Protein AF-A0A921B1R9-F1 (afdb_monomer_lite)

Secondary structure (DSSP, 8-state):
-HHHHHHHHHHHHHHHHHHHHHHHHHHHSS---HHHHHHHHHHHHHHHHHHTT--HHHHHHHHHHHHHHHHHH-

Radius of gyration: 14.72 Å; chains: 1; bounding box: 43×22×38 Å

Structure (mmCIF, N/CA/C/O backbone):
data_AF-A0A921B1R9-F1
#
_entry.id   AF-A0A921B1R9-F1
#
loop_
_atom_site.group_PDB
_atom_site.id
_atom_site.type_symbol
_atom_site.label_atom_id
_atom_site.label_alt_id
_atom_site.label_comp_id
_atom_site.label_asym_id
_atom_site.label_entity_id
_atom_site.label_seq_id
_atom_site.pdbx_PDB_ins_code
_atom_site.Cartn_x
_atom_site.Cartn_y
_atom_site.Cartn_z
_atom_site.occupancy
_atom_site.B_iso_or_equiv
_atom_site.auth_seq_id
_atom_site.auth_comp_id
_atom_site.auth_asym_id
_atom_site.auth_atom_id
_atom_site.pdbx_PDB_model_num
ATOM 1 N N . MET A 1 1 ? 28.484 -1.294 -0.580 1.00 60.78 1 MET A N 1
ATOM 2 C CA . MET A 1 1 ? 27.779 -0.102 -1.105 1.00 60.78 1 MET A CA 1
ATOM 3 C C . MET A 1 1 ? 26.302 -0.365 -1.423 1.00 60.78 1 MET A C 1
ATOM 5 O O . MET A 1 1 ? 25.494 0.498 -1.121 1.00 60.78 1 MET A O 1
ATOM 9 N N . SER A 1 2 ? 25.912 -1.528 -1.970 1.00 84.25 2 SER A N 1
ATOM 10 C CA . SER A 1 2 ? 24.503 -1.804 -2.333 1.00 84.25 2 SER A CA 1
ATOM 11 C C . SER A 1 2 ? 23.543 -1.894 -1.140 1.00 84.25 2 SER A C 1
ATOM 13 O O . SER A 1 2 ? 22.447 -1.351 -1.205 1.00 84.25 2 SER A O 1
ATOM 15 N N . MET A 1 3 ? 23.960 -2.521 -0.035 1.00 91.12 3 MET A N 1
ATOM 16 C CA . MET A 1 3 ? 23.098 -2.718 1.140 1.00 91.12 3 MET A CA 1
ATOM 17 C C . MET A 1 3 ? 22.662 -1.402 1.789 1.00 91.12 3 MET A C 1
ATOM 19 O O . MET A 1 3 ? 21.508 -1.264 2.169 1.00 91.12 3 MET A O 1
ATOM 23 N N . ILE A 1 4 ? 23.565 -0.420 1.878 1.00 93.62 4 ILE A N 1
ATOM 24 C CA . ILE A 1 4 ? 23.264 0.885 2.483 1.00 93.62 4 ILE A CA 1
ATOM 25 C C . ILE A 1 4 ? 22.257 1.649 1.619 1.00 93.62 4 ILE A C 1
ATOM 27 O O . ILE A 1 4 ? 21.260 2.146 2.132 1.00 93.62 4 ILE A O 1
ATOM 31 N N . VAL A 1 5 ? 22.475 1.688 0.300 1.00 94.50 5 VAL A N 1
ATOM 32 C CA . VAL A 1 5 ? 21.553 2.348 -0.639 1.00 94.50 5 VAL A CA 1
ATOM 33 C C . VAL A 1 5 ? 20.183 1.666 -0.628 1.00 94.50 5 VAL A C 1
ATOM 35 O O . VAL A 1 5 ? 19.166 2.351 -0.568 1.00 94.50 5 VAL A O 1
ATOM 38 N N . SER A 1 6 ? 20.142 0.330 -0.614 1.00 94.06 6 SER A N 1
ATOM 39 C CA . SER A 1 6 ? 18.890 -0.428 -0.518 1.00 94.06 6 SER A CA 1
ATOM 40 C C . SER A 1 6 ? 18.165 -0.180 0.802 1.00 94.06 6 SER A C 1
ATOM 42 O O . SER A 1 6 ? 16.957 0.023 0.783 1.00 94.06 6 SER A O 1
ATOM 44 N N . ALA A 1 7 ? 18.873 -0.167 1.934 1.00 94.44 7 ALA A N 1
ATOM 45 C CA . ALA A 1 7 ? 18.273 0.073 3.244 1.00 94.44 7 ALA A CA 1
ATOM 46 C C . ALA A 1 7 ? 17.661 1.477 3.336 1.00 94.44 7 ALA A C 1
ATOM 48 O O . ALA A 1 7 ? 16.532 1.628 3.799 1.00 94.44 7 ALA A O 1
ATOM 49 N N . ILE A 1 8 ? 18.373 2.492 2.834 1.00 94.75 8 ILE A N 1
ATOM 50 C CA . ILE A 1 8 ? 17.864 3.867 2.766 1.00 94.75 8 ILE A CA 1
ATOM 51 C C . ILE A 1 8 ? 16.648 3.939 1.835 1.00 94.75 8 ILE A C 1
ATOM 53 O O . ILE A 1 8 ? 15.636 4.527 2.207 1.00 94.75 8 ILE A O 1
ATOM 57 N N . GLY A 1 9 ? 16.711 3.308 0.659 1.00 94.31 9 GLY A N 1
ATOM 58 C CA . GLY A 1 9 ? 15.596 3.260 -0.291 1.00 94.31 9 GLY A CA 1
ATOM 59 C C . GLY A 1 9 ? 14.342 2.620 0.305 1.00 94.31 9 GLY A C 1
ATOM 60 O O . GLY A 1 9 ? 13.262 3.203 0.230 1.00 94.31 9 GLY A O 1
ATOM 61 N N . GLN A 1 10 ? 14.487 1.472 0.973 1.00 91.94 10 GLN A N 1
ATOM 62 C CA . GLN A 1 10 ? 13.385 0.822 1.684 1.00 91.94 10 GLN A CA 1
ATOM 63 C C . GLN A 1 10 ? 12.832 1.733 2.786 1.00 91.94 10 GLN A C 1
ATOM 65 O O . GLN A 1 10 ? 11.621 1.884 2.896 1.00 91.94 10 GLN A O 1
ATOM 70 N N . GLY A 1 11 ? 13.701 2.371 3.577 1.00 93.31 11 GLY A N 1
ATOM 71 C CA . GLY A 1 11 ? 13.291 3.287 4.644 1.00 93.31 11 GLY A CA 1
ATOM 72 C C . GLY A 1 11 ? 12.468 4.468 4.127 1.00 93.31 11 GLY A C 1
ATOM 73 O O . GLY A 1 11 ? 11.436 4.791 4.707 1.00 93.31 11 GLY A O 1
ATOM 74 N N . LEU A 1 12 ? 12.872 5.065 3.003 1.00 93.31 12 LEU A N 1
ATOM 75 C CA . LEU A 1 12 ? 12.125 6.148 2.355 1.00 93.31 12 LEU A CA 1
ATOM 76 C C . LEU A 1 12 ? 10.770 5.678 1.812 1.00 93.31 12 LEU A C 1
ATOM 78 O O . LEU A 1 12 ? 9.784 6.398 1.947 1.00 93.31 12 LEU A O 1
ATOM 82 N N . LEU A 1 13 ? 10.699 4.470 1.243 1.00 90.06 13 LEU A N 1
ATOM 83 C CA . LEU A 1 13 ? 9.438 3.882 0.778 1.00 90.06 13 LEU A CA 1
ATOM 84 C C . LEU A 1 13 ? 8.479 3.587 1.943 1.00 90.06 13 LEU A C 1
ATOM 86 O O . LEU A 1 13 ? 7.293 3.893 1.853 1.00 90.06 13 LEU A O 1
ATOM 90 N N . TRP A 1 14 ? 8.987 3.042 3.052 1.00 88.81 14 TRP A N 1
ATOM 91 C CA . TRP A 1 14 ? 8.188 2.724 4.242 1.00 88.81 14 TRP A CA 1
ATOM 92 C C . TRP A 1 14 ? 7.857 3.947 5.111 1.00 88.81 14 TRP A C 1
ATOM 94 O O . TRP A 1 14 ? 6.936 3.877 5.923 1.00 88.81 14 TRP A O 1
ATOM 104 N N . ALA A 1 15 ? 8.537 5.085 4.934 1.00 91.75 15 ALA A N 1
ATOM 105 C CA . ALA A 1 15 ? 8.284 6.299 5.713 1.00 91.75 15 ALA A CA 1
ATOM 106 C C . ALA A 1 15 ? 6.825 6.774 5.608 1.00 91.75 15 ALA A C 1
ATOM 108 O O . ALA A 1 15 ? 6.252 7.232 6.597 1.00 91.75 15 ALA A O 1
ATOM 109 N N . ILE A 1 16 ? 6.200 6.614 4.436 1.00 88.56 16 ILE A N 1
ATOM 110 C CA . ILE A 1 16 ? 4.805 7.018 4.227 1.00 88.56 16 ILE A CA 1
ATOM 111 C C . ILE A 1 16 ? 3.825 6.186 5.068 1.00 88.56 16 ILE A C 1
ATOM 113 O O . ILE A 1 16 ? 2.836 6.726 5.560 1.00 88.56 16 ILE A O 1
ATOM 117 N N . LEU A 1 17 ? 4.134 4.905 5.308 1.00 88.19 17 LEU A N 1
ATOM 118 C CA . LEU A 1 17 ? 3.350 4.037 6.190 1.00 88.19 17 LEU A CA 1
ATOM 119 C C . LEU A 1 17 ? 3.434 4.520 7.641 1.00 88.19 17 LEU A C 1
ATOM 121 O O . LEU A 1 17 ? 2.417 4.587 8.327 1.00 88.19 17 LEU A O 1
ATOM 125 N N . GLY A 1 18 ? 4.626 4.927 8.089 1.00 88.75 18 GLY A N 1
ATOM 126 C CA . GLY A 1 18 ? 4.812 5.507 9.422 1.00 88.75 18 GLY A CA 1
ATOM 127 C C . GLY A 1 18 ? 3.998 6.789 9.631 1.00 88.75 18 GLY A C 1
ATOM 128 O O . GLY A 1 18 ? 3.399 6.974 10.689 1.00 88.75 18 GLY A O 1
ATOM 129 N N . VAL A 1 19 ? 3.918 7.650 8.609 1.00 89.75 19 VAL A N 1
ATOM 130 C CA . VAL A 1 19 ? 3.089 8.869 8.643 1.00 89.75 19 VAL A CA 1
ATOM 131 C C . VAL A 1 19 ? 1.598 8.530 8.729 1.00 89.75 19 VAL A C 1
ATOM 133 O O . VAL A 1 19 ? 0.886 9.148 9.519 1.00 89.75 19 VAL A O 1
ATOM 136 N N . ALA A 1 20 ? 1.129 7.546 7.956 1.00 86.62 20 ALA A N 1
ATOM 137 C CA . ALA A 1 20 ? -0.269 7.115 7.975 1.00 86.62 20 ALA A CA 1
ATOM 138 C C . ALA A 1 20 ? -0.687 6.576 9.355 1.00 86.62 20 ALA A C 1
ATOM 140 O O . ALA A 1 20 ? -1.702 7.012 9.891 1.00 86.62 20 ALA A O 1
ATOM 141 N N . LEU A 1 21 ? 0.137 5.709 9.957 1.00 87.12 21 LEU A N 1
ATOM 142 C CA . LEU A 1 21 ? -0.097 5.149 11.295 1.00 87.12 21 LEU A CA 1
ATOM 143 C C . LEU A 1 21 ? -0.116 6.243 12.377 1.00 87.12 21 LEU A C 1
ATOM 145 O O . LEU A 1 21 ? -0.969 6.261 13.264 1.00 87.12 21 LEU A O 1
ATOM 149 N N . PHE A 1 22 ? 0.820 7.194 12.298 1.00 88.88 22 PHE A N 1
ATOM 150 C CA . PHE A 1 22 ? 0.879 8.309 13.242 1.00 88.88 22 PHE A CA 1
ATOM 151 C C . PHE A 1 22 ? -0.377 9.186 13.179 1.00 88.88 22 PHE A C 1
ATOM 153 O O . PHE A 1 22 ? -0.866 9.637 14.218 1.00 88.88 22 PHE A O 1
ATOM 160 N N . LEU A 1 23 ? -0.901 9.432 11.976 1.00 89.12 23 LEU A N 1
ATOM 161 C CA . LEU A 1 23 ? -2.072 10.280 11.786 1.00 89.12 23 LEU A CA 1
ATOM 162 C C . LEU A 1 23 ? -3.304 9.697 12.491 1.00 89.12 23 LEU A C 1
ATOM 164 O O . LEU A 1 23 ? -3.981 10.428 13.216 1.00 89.12 23 LEU A O 1
ATOM 168 N N . THR A 1 24 ? -3.575 8.399 12.340 1.00 87.25 24 THR A N 1
ATOM 169 C CA . THR A 1 24 ? -4.728 7.764 12.993 1.00 87.25 24 THR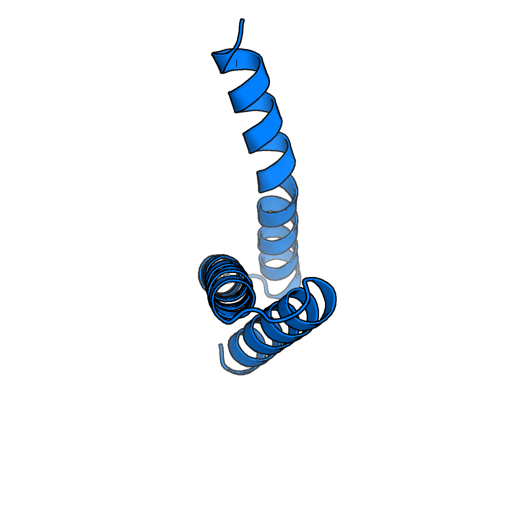 A CA 1
ATOM 170 C C . THR A 1 24 ? -4.573 7.695 14.504 1.00 87.25 24 THR A C 1
ATOM 172 O O . THR A 1 24 ? -5.508 8.082 15.205 1.00 87.25 24 THR A O 1
ATOM 175 N N . PHE A 1 25 ? -3.390 7.358 15.030 1.00 87.94 25 PHE A N 1
ATOM 176 C CA . PHE A 1 25 ? -3.132 7.442 16.477 1.00 87.94 25 PHE A CA 1
ATOM 177 C C . PHE A 1 25 ? -3.382 8.848 17.030 1.00 87.94 25 PHE A C 1
ATOM 179 O O . PHE A 1 25 ? -3.959 9.004 18.107 1.00 87.94 25 PHE A O 1
ATOM 186 N N . ARG A 1 26 ? -2.967 9.887 16.294 1.00 89.44 26 ARG A N 1
ATOM 187 C CA . ARG A 1 26 ? -3.128 11.283 16.717 1.00 89.44 26 ARG A CA 1
ATOM 188 C C . ARG A 1 26 ? -4.583 11.749 16.696 1.00 89.44 26 ARG A C 1
ATOM 190 O O . ARG A 1 26 ? -4.948 12.578 17.525 1.00 89.44 26 ARG A O 1
ATOM 197 N N . ILE A 1 27 ? -5.382 11.274 15.742 1.00 90.50 27 ILE A N 1
ATOM 198 C CA . ILE A 1 27 ? -6.796 11.652 15.606 1.00 90.50 27 ILE A CA 1
ATOM 199 C C . ILE A 1 27 ? -7.658 10.883 16.608 1.00 90.50 27 ILE A C 1
ATOM 201 O O . ILE A 1 27 ? -8.492 11.477 17.288 1.00 90.50 27 ILE A O 1
ATOM 205 N N . LEU A 1 28 ? -7.461 9.568 16.695 1.00 87.38 28 LEU A N 1
ATOM 206 C CA . LEU A 1 28 ? -8.329 8.668 17.449 1.00 87.38 28 LEU A CA 1
ATOM 207 C C . LEU A 1 28 ? -7.924 8.524 18.925 1.00 87.38 28 LEU A C 1
ATOM 209 O O . LEU A 1 28 ? -8.725 8.053 19.727 1.00 87.38 28 LEU A O 1
ATOM 213 N N . ASN A 1 29 ? -6.707 8.937 19.305 1.00 85.31 29 ASN A N 1
ATOM 214 C CA . ASN A 1 29 ? -6.141 8.767 20.652 1.00 85.31 29 ASN A CA 1
ATOM 215 C C . ASN A 1 29 ? -6.140 7.305 21.156 1.0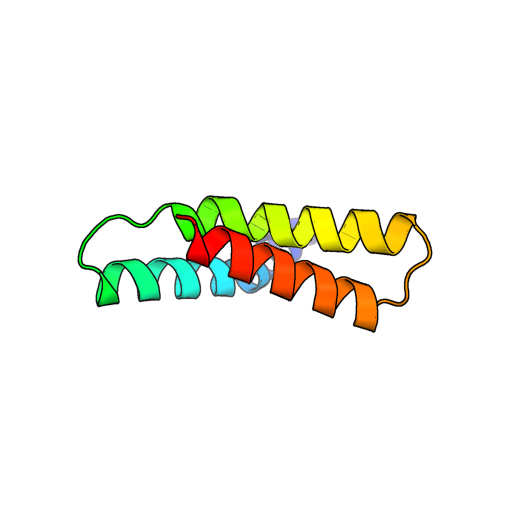0 85.31 29 ASN A C 1
ATOM 217 O O . ASN A 1 29 ? -6.121 7.065 22.363 1.00 85.31 29 ASN A O 1
ATOM 221 N N . PHE A 1 30 ? -6.128 6.324 20.249 1.00 82.81 30 PHE A N 1
ATOM 222 C CA . PHE A 1 30 ? -5.915 4.909 20.559 1.00 82.81 30 PHE A CA 1
ATOM 223 C C . PHE A 1 30 ? -5.028 4.249 19.497 1.00 82.81 30 PHE A C 1
ATOM 225 O O . PHE A 1 30 ? -4.802 4.815 18.426 1.00 82.81 30 PHE A O 1
ATOM 232 N N . ALA A 1 31 ? -4.509 3.059 19.812 1.00 80.50 31 ALA A N 1
ATOM 233 C CA . ALA A 1 31 ? -3.699 2.281 18.886 1.00 80.50 31 ALA A CA 1
ATOM 234 C C . ALA A 1 31 ? -4.561 1.678 17.755 1.00 80.50 31 ALA A C 1
ATOM 236 O O . ALA A 1 31 ? -5.086 0.575 17.881 1.00 80.50 31 ALA A O 1
ATOM 237 N N . ASP A 1 32 ? -4.713 2.416 16.662 1.00 81.19 32 ASP A N 1
ATOM 238 C CA . ASP A 1 32 ? -5.231 1.939 15.381 1.00 81.19 32 ASP A CA 1
ATOM 239 C C . ASP A 1 32 ? -4.247 1.015 14.616 1.00 81.19 32 ASP A C 1
ATOM 241 O O . ASP A 1 32 ? -3.267 1.464 14.016 1.00 81.19 32 ASP A O 1
ATOM 245 N N . MET A 1 33 ? -4.526 -0.292 14.623 1.00 82.12 33 MET A N 1
ATOM 246 C CA . MET A 1 33 ? -3.787 -1.301 13.845 1.00 82.12 33 MET A CA 1
ATOM 247 C C . MET A 1 33 ? -4.385 -1.553 12.448 1.00 82.12 33 MET A C 1
ATOM 249 O O . MET A 1 33 ? -3.813 -2.313 11.664 1.00 82.12 33 MET A O 1
ATOM 253 N N . THR A 1 34 ? -5.503 -0.915 12.090 1.00 85.62 34 THR A N 1
ATOM 254 C CA . THR A 1 34 ? -6.155 -1.079 10.779 1.00 85.62 34 THR A CA 1
ATOM 255 C C . THR A 1 34 ? -5.220 -0.683 9.641 1.00 85.62 34 THR A C 1
ATOM 257 O O . THR A 1 34 ? -5.157 -1.348 8.605 1.00 85.62 34 THR A O 1
ATOM 260 N N . VAL A 1 35 ? -4.425 0.371 9.834 1.00 83.62 35 VAL A N 1
ATOM 261 C CA . VAL A 1 35 ? -3.442 0.835 8.841 1.00 83.62 35 VAL A CA 1
ATOM 262 C C . VAL A 1 35 ? -2.382 -0.235 8.542 1.00 83.62 35 VAL A C 1
ATOM 26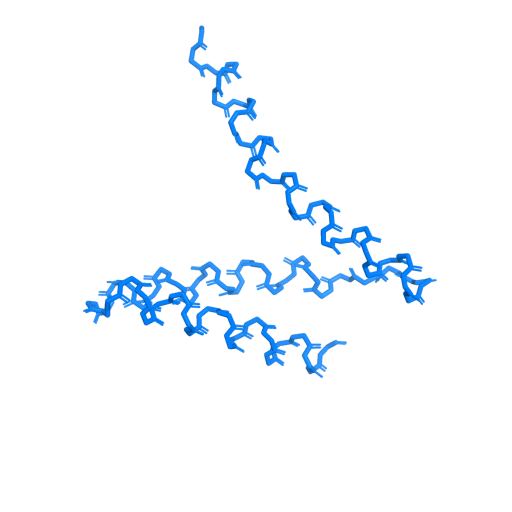4 O O . VAL A 1 35 ? -1.962 -0.377 7.392 1.00 83.62 35 VAL A O 1
ATOM 267 N N . GLU A 1 36 ? -1.990 -1.036 9.537 1.00 85.44 36 GLU A N 1
ATOM 268 C CA . GLU A 1 36 ? -1.017 -2.119 9.353 1.00 85.44 36 GLU A CA 1
ATOM 269 C C . GLU A 1 36 ? -1.575 -3.235 8.457 1.00 85.44 36 GLU A C 1
ATOM 271 O O . GLU A 1 36 ? -0.852 -3.767 7.618 1.00 85.44 36 GLU A O 1
ATOM 276 N N . GLY A 1 37 ? -2.869 -3.557 8.581 1.00 85.88 37 GLY A N 1
ATOM 277 C CA . GLY A 1 37 ? -3.531 -4.593 7.779 1.00 85.88 37 GLY A CA 1
ATOM 278 C C . GLY A 1 37 ? -4.000 -4.128 6.393 1.00 85.88 37 GLY A C 1
ATOM 279 O O . GLY A 1 37 ? -3.943 -4.887 5.423 1.00 85.88 37 GLY A O 1
ATOM 280 N N . THR A 1 38 ? -4.436 -2.875 6.259 1.00 90.00 38 THR A N 1
ATOM 281 C CA . THR A 1 38 ? -4.985 -2.340 4.995 1.00 90.00 38 THR A CA 1
ATOM 282 C C . THR A 1 38 ? -3.914 -2.055 3.942 1.00 90.00 38 THR A C 1
ATOM 284 O O . THR A 1 38 ? -4.175 -2.192 2.744 1.00 90.00 38 THR A O 1
ATOM 287 N N . PHE A 1 39 ? -2.684 -1.737 4.355 1.00 88.38 39 PHE A N 1
ATOM 288 C CA . PHE A 1 39 ? -1.560 -1.523 3.441 1.00 88.38 39 PHE A CA 1
ATOM 289 C C . PHE A 1 39 ? -1.153 -2.786 2.643 1.00 88.38 39 PHE A C 1
ATOM 291 O O . PHE A 1 39 ? -1.148 -2.730 1.407 1.00 88.38 39 PHE A O 1
ATOM 298 N N . PRO A 1 40 ? -0.860 -3.946 3.273 1.00 91.25 40 PRO A N 1
ATOM 299 C CA . PRO A 1 40 ? -0.565 -5.179 2.545 1.00 91.25 40 PRO A CA 1
ATOM 300 C C . PRO A 1 40 ? -1.772 -5.697 1.754 1.00 91.25 40 PRO A C 1
ATOM 302 O O . PRO A 1 40 ? -1.573 -6.283 0.690 1.00 91.25 40 PRO A O 1
ATOM 305 N N . LEU A 1 41 ? -3.009 -5.437 2.200 1.00 93.31 41 LEU A N 1
ATOM 306 C CA . LEU A 1 41 ? -4.212 -5.732 1.413 1.00 93.31 41 LEU A CA 1
ATOM 307 C C . LEU A 1 41 ? -4.207 -4.969 0.080 1.00 93.31 41 LEU A C 1
ATOM 309 O O . LEU A 1 41 ? -4.385 -5.579 -0.973 1.00 93.31 41 LEU A O 1
ATOM 313 N N . GLY A 1 42 ? -3.955 -3.657 0.105 1.00 93.69 42 GLY A N 1
ATOM 314 C CA . GLY A 1 42 ? -3.841 -2.849 -1.112 1.00 93.69 42 GLY A CA 1
ATOM 315 C C . GLY A 1 42 ? -2.741 -3.360 -2.046 1.00 93.69 42 GLY A C 1
ATOM 316 O O . GLY A 1 42 ? -2.962 -3.494 -3.251 1.00 93.69 42 GLY A O 1
ATOM 317 N N . ALA A 1 43 ? -1.579 -3.732 -1.497 1.00 92.56 43 ALA A N 1
ATOM 318 C CA . ALA A 1 43 ? -0.490 -4.328 -2.271 1.00 92.56 43 ALA A CA 1
ATOM 319 C C . ALA A 1 43 ? -0.893 -5.670 -2.911 1.00 92.56 43 ALA A C 1
ATOM 321 O O . ALA A 1 43 ? -0.637 -5.887 -4.096 1.00 92.56 43 ALA A O 1
ATOM 322 N N . ALA A 1 44 ? -1.571 -6.547 -2.165 1.00 95.50 44 ALA A N 1
ATOM 323 C CA . ALA A 1 44 ? -2.068 -7.822 -2.676 1.00 95.50 44 ALA A CA 1
ATOM 324 C C . ALA A 1 44 ? -3.090 -7.619 -3.805 1.00 95.50 44 ALA A C 1
ATOM 326 O O . ALA A 1 44 ? -3.000 -8.279 -4.840 1.00 95.50 44 ALA A O 1
ATOM 327 N N . VAL A 1 45 ? -4.018 -6.669 -3.657 1.00 96.50 45 VAL A N 1
ATOM 328 C CA . VAL A 1 45 ? -5.005 -6.326 -4.695 1.00 96.50 45 VAL A CA 1
ATOM 329 C C . VAL A 1 45 ? -4.332 -5.747 -5.940 1.00 96.50 45 VAL A C 1
ATOM 331 O O . VAL A 1 45 ? -4.685 -6.125 -7.057 1.00 96.50 45 VAL A O 1
ATOM 334 N N . ALA A 1 46 ? -3.327 -4.884 -5.782 1.00 95.81 46 ALA A N 1
ATOM 335 C CA . ALA A 1 46 ? -2.575 -4.339 -6.910 1.00 95.81 46 ALA A CA 1
ATOM 336 C C . ALA A 1 46 ? -1.826 -5.440 -7.679 1.00 95.81 46 ALA A C 1
ATOM 338 O O . ALA A 1 46 ? -1.943 -5.529 -8.901 1.00 95.81 46 ALA A O 1
ATOM 339 N N . VAL A 1 47 ? -1.090 -6.305 -6.972 1.00 96.38 47 VAL A N 1
ATOM 340 C CA . VAL A 1 47 ? -0.315 -7.397 -7.585 1.00 96.38 47 VAL A CA 1
ATOM 341 C C . VAL A 1 47 ? -1.236 -8.402 -8.266 1.00 96.38 47 VAL A C 1
ATOM 343 O O . VAL A 1 47 ? -1.007 -8.740 -9.423 1.00 96.38 47 VAL A O 1
ATOM 346 N N . THR A 1 48 ? -2.308 -8.834 -7.599 1.00 96.81 48 THR A N 1
ATOM 347 C CA . THR A 1 48 ? -3.286 -9.758 -8.197 1.00 96.81 48 THR A CA 1
ATOM 348 C C . THR A 1 48 ? -3.924 -9.154 -9.447 1.00 96.81 48 THR A C 1
ATOM 350 O O . THR A 1 48 ? -3.940 -9.794 -10.497 1.00 96.81 48 T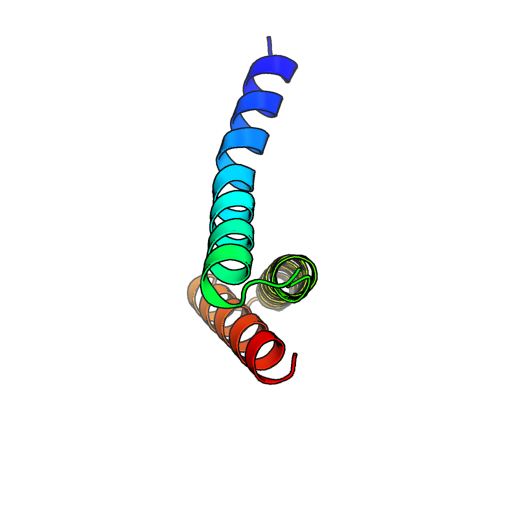HR A O 1
ATOM 353 N N . SER A 1 49 ? -4.339 -7.887 -9.401 1.00 96.31 49 SER A N 1
ATOM 354 C CA . SER A 1 49 ? -4.891 -7.182 -10.566 1.00 96.31 49 SER A CA 1
ATOM 355 C C . SER A 1 49 ? -3.917 -7.151 -11.749 1.00 96.31 49 SER A C 1
ATOM 357 O O . SER A 1 49 ? -4.300 -7.452 -12.880 1.00 96.31 49 SER A O 1
ATOM 359 N N . LEU A 1 50 ? -2.641 -6.848 -11.492 1.00 96.69 50 LEU A N 1
ATOM 360 C CA . LEU A 1 50 ? -1.595 -6.848 -12.518 1.00 96.69 50 LEU A CA 1
ATOM 361 C C . LEU A 1 50 ? -1.336 -8.252 -13.084 1.00 96.69 50 LEU A C 1
ATOM 363 O O . LEU A 1 50 ? -1.160 -8.398 -14.294 1.00 96.69 50 LEU A O 1
ATOM 367 N N . THR A 1 51 ? -1.361 -9.294 -12.245 1.00 96.81 51 THR A N 1
ATOM 368 C CA . THR A 1 51 ? -1.213 -10.691 -12.701 1.00 96.81 51 THR A CA 1
ATOM 369 C C . THR A 1 51 ? -2.380 -11.153 -13.575 1.00 96.81 51 THR A C 1
ATOM 371 O O . THR A 1 51 ? -2.187 -11.995 -14.444 1.00 96.81 51 THR A O 1
ATOM 374 N N . HIS A 1 52 ? -3.561 -10.549 -13.417 1.00 95.81 52 HIS A N 1
ATOM 375 C CA . HIS A 1 52 ? -4.736 -10.770 -14.266 1.00 95.81 52 HIS A CA 1
ATOM 376 C C . HIS A 1 52 ? -4.777 -9.874 -15.519 1.00 95.81 52 HIS A C 1
ATOM 378 O O . HIS A 1 52 ? -5.830 -9.723 -16.136 1.00 95.81 52 HIS A O 1
ATOM 384 N N . HIS A 1 53 ? -3.643 -9.292 -15.921 1.00 93.44 53 HIS A N 1
ATOM 385 C CA . HIS A 1 53 ? -3.505 -8.444 -17.112 1.00 93.44 53 HIS A CA 1
ATOM 386 C C . HIS A 1 53 ? -4.342 -7.153 -17.094 1.00 93.44 53 HIS A C 1
ATOM 388 O O . HIS A 1 53 ? -4.592 -6.561 -18.147 1.00 93.44 53 HIS A O 1
ATOM 394 N N . LEU A 1 54 ? -4.753 -6.670 -15.916 1.00 95.44 54 LEU A N 1
ATOM 395 C CA . LEU A 1 54 ? -5.373 -5.351 -15.799 1.00 95.44 54 LEU A CA 1
ATOM 396 C C . LEU A 1 54 ? -4.326 -4.243 -15.965 1.00 95.44 54 LEU A C 1
ATOM 398 O O . LEU A 1 54 ? -3.156 -4.389 -15.608 1.00 95.44 54 LEU A O 1
ATOM 402 N N . THR A 1 55 ? -4.762 -3.095 -16.485 1.00 96.56 55 THR A N 1
ATOM 403 C CA . THR A 1 55 ? -3.895 -1.918 -16.633 1.00 96.56 55 THR A CA 1
ATOM 404 C C . THR A 1 55 ? -3.414 -1.411 -15.266 1.00 96.56 55 THR A C 1
ATOM 406 O O . THR A 1 55 ? -4.202 -1.436 -14.315 1.00 96.56 55 THR A O 1
ATOM 409 N N . PRO A 1 56 ? -2.190 -0.857 -15.154 1.00 94.69 56 PRO A N 1
ATOM 410 C CA . PRO A 1 56 ? -1.675 -0.326 -13.889 1.00 94.69 56 PRO A CA 1
ATOM 411 C C . PRO A 1 56 ? -2.580 0.723 -13.231 1.00 94.69 56 PRO A C 1
ATOM 413 O O . PRO A 1 56 ? -2.722 0.742 -12.013 1.00 94.69 56 PRO A O 1
ATOM 416 N N . THR A 1 57 ? -3.245 1.562 -14.027 1.00 95.94 57 THR A N 1
ATOM 417 C CA . THR A 1 57 ? -4.201 2.564 -13.532 1.00 95.94 57 THR A CA 1
ATOM 418 C C . THR A 1 57 ? -5.419 1.917 -12.872 1.00 95.94 57 THR A C 1
ATOM 420 O O . THR A 1 57 ? -5.811 2.322 -11.779 1.00 95.94 57 THR A O 1
ATOM 423 N N . ALA A 1 58 ? -5.981 0.874 -13.489 1.00 94.88 58 ALA A N 1
ATOM 424 C CA . ALA A 1 58 ? -7.074 0.096 -12.907 1.00 94.88 58 ALA A CA 1
ATOM 425 C C . ALA A 1 58 ? -6.641 -0.636 -11.626 1.00 94.88 58 ALA A C 1
ATOM 427 O O . ALA A 1 58 ? -7.377 -0.622 -10.643 1.00 94.88 58 ALA A O 1
ATOM 428 N N . ALA A 1 59 ? -5.435 -1.214 -11.603 1.00 96.44 59 ALA A N 1
ATOM 429 C CA . ALA A 1 59 ? -4.896 -1.887 -10.421 1.00 96.44 59 ALA A CA 1
ATOM 430 C C . ALA A 1 59 ? -4.749 -0.930 -9.223 1.00 96.44 59 ALA A C 1
ATOM 432 O O . ALA A 1 59 ? -5.122 -1.287 -8.107 1.00 96.44 59 ALA A O 1
ATOM 433 N N . ILE A 1 60 ? -4.277 0.302 -9.455 1.00 95.44 60 ILE A N 1
ATOM 434 C CA . ILE A 1 60 ? -4.203 1.350 -8.423 1.00 95.44 60 ILE A CA 1
ATOM 435 C C . ILE A 1 60 ? -5.604 1.709 -7.913 1.00 95.44 60 ILE A C 1
ATOM 437 O O . ILE A 1 60 ? -5.812 1.795 -6.704 1.00 95.44 60 ILE A O 1
ATOM 441 N N . GLY A 1 61 ? -6.574 1.881 -8.818 1.00 96.81 61 GLY A N 1
ATOM 442 C CA . GLY A 1 61 ? -7.960 2.177 -8.446 1.00 96.81 61 GLY A CA 1
ATOM 443 C C . GLY A 1 61 ? -8.584 1.082 -7.576 1.00 96.81 61 GLY A C 1
ATOM 444 O O . GLY A 1 61 ? -9.194 1.381 -6.551 1.00 96.81 61 GLY A O 1
ATOM 445 N N . LEU A 1 62 ? -8.378 -0.187 -7.936 1.00 96.31 62 LEU A N 1
ATOM 446 C CA . LEU A 1 62 ? -8.867 -1.331 -7.161 1.00 96.31 62 LEU A CA 1
ATOM 447 C C . LEU A 1 62 ? -8.186 -1.443 -5.794 1.00 96.31 62 LEU A C 1
ATOM 449 O O . LEU A 1 62 ? -8.868 -1.665 -4.796 1.00 96.31 62 LEU A O 1
ATOM 453 N N . ALA A 1 63 ? -6.868 -1.249 -5.728 1.00 95.56 63 ALA A N 1
ATOM 454 C CA . ALA A 1 63 ? -6.125 -1.265 -4.470 1.00 95.56 63 ALA A CA 1
ATOM 455 C C . ALA A 1 63 ? -6.593 -0.162 -3.508 1.00 95.56 63 ALA A C 1
ATOM 457 O O . ALA A 1 63 ? -6.774 -0.421 -2.318 1.00 95.56 63 ALA A O 1
ATOM 458 N N . PHE A 1 64 ? -6.848 1.045 -4.025 1.00 93.94 64 PHE A N 1
ATOM 459 C CA . PHE A 1 64 ? -7.396 2.153 -3.242 1.00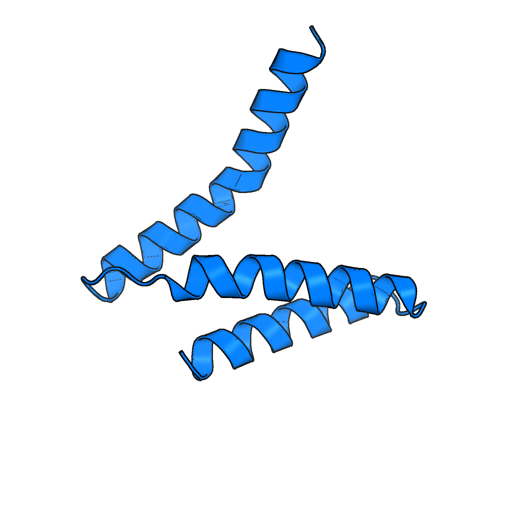 93.94 64 PHE A CA 1
ATOM 460 C C . PHE A 1 64 ? -8.790 1.829 -2.694 1.00 93.94 64 PHE A C 1
ATOM 462 O O . PHE A 1 64 ? -9.033 1.998 -1.501 1.00 93.94 64 PHE A O 1
ATOM 469 N N . LEU A 1 65 ? -9.692 1.320 -3.541 1.00 96.25 65 LEU A N 1
ATOM 470 C CA . LEU A 1 65 ? -11.047 0.950 -3.123 1.00 96.25 65 LEU A CA 1
ATOM 471 C C . LEU A 1 65 ? -11.038 -0.165 -2.075 1.00 96.25 65 LEU A C 1
ATOM 473 O O . LEU A 1 65 ? -11.757 -0.068 -1.085 1.00 96.25 65 LEU A O 1
ATOM 477 N N . ALA A 1 66 ? -10.208 -1.193 -2.254 1.00 95.06 66 ALA A N 1
ATOM 478 C CA . ALA A 1 66 ? -10.084 -2.277 -1.284 1.00 95.06 66 ALA A CA 1
ATOM 479 C C . ALA A 1 66 ? -9.587 -1.774 0.080 1.00 95.06 66 ALA A C 1
ATOM 481 O O . ALA A 1 66 ? -10.151 -2.146 1.108 1.00 95.06 66 ALA A O 1
ATOM 482 N N . GLY A 1 67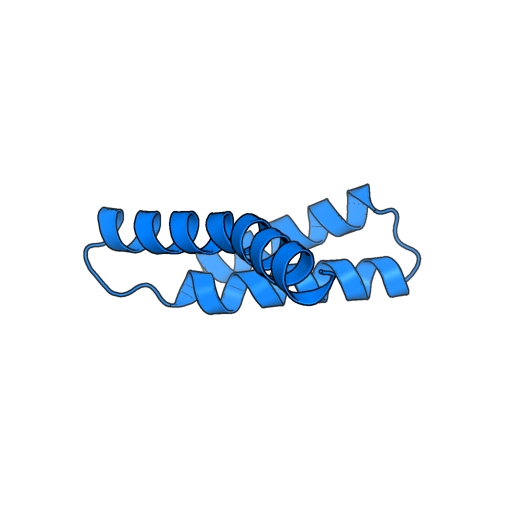 ? -8.582 -0.891 0.094 1.00 92.56 67 GLY A N 1
ATOM 483 C CA . GLY A 1 67 ? -8.091 -0.262 1.321 1.00 92.56 67 GLY A CA 1
ATOM 484 C C . GLY A 1 67 ? -9.142 0.622 1.997 1.00 92.56 67 GLY A C 1
ATOM 485 O O . GLY A 1 67 ? -9.328 0.530 3.207 1.00 92.56 67 GLY A O 1
ATOM 486 N N . ALA A 1 68 ? -9.877 1.426 1.222 1.00 91.81 68 ALA A N 1
ATOM 487 C CA . ALA A 1 68 ? -10.940 2.286 1.740 1.00 91.81 68 ALA A CA 1
ATOM 488 C C . ALA A 1 68 ? -12.105 1.483 2.338 1.00 91.81 68 ALA A C 1
ATOM 490 O O . ALA A 1 68 ? -12.607 1.833 3.401 1.00 91.81 68 ALA A O 1
ATOM 491 N N . VAL A 1 69 ? -12.521 0.393 1.683 1.00 94.88 69 VAL A N 1
ATOM 492 C CA . VAL A 1 69 ? -13.573 -0.496 2.201 1.00 94.88 69 VAL A CA 1
ATOM 493 C C . VAL A 1 69 ? -13.108 -1.206 3.466 1.00 94.88 69 VAL A C 1
ATOM 495 O O . VAL A 1 69 ? -13.868 -1.281 4.424 1.00 94.88 69 VAL A O 1
ATOM 498 N N . ALA A 1 70 ? -11.866 -1.690 3.502 1.00 92.06 70 ALA A N 1
ATOM 499 C CA . ALA A 1 70 ? -11.325 -2.310 4.703 1.00 92.06 70 ALA A CA 1
ATOM 500 C C . ALA A 1 70 ? -11.288 -1.315 5.875 1.00 92.06 70 ALA A C 1
ATOM 502 O O . ALA A 1 70 ? -11.841 -1.624 6.923 1.00 92.06 70 ALA A O 1
ATOM 503 N N . GLY A 1 71 ? -10.780 -0.095 5.665 1.00 88.44 71 GLY A N 1
ATOM 504 C CA . GLY A 1 71 ? -10.779 0.959 6.689 1.00 88.44 71 GLY A CA 1
ATOM 505 C C . GLY A 1 71 ? -12.162 1.505 7.067 1.00 88.44 71 GLY A C 1
ATOM 506 O O . GLY A 1 71 ? -12.303 2.133 8.106 1.00 88.44 71 GLY A O 1
ATOM 507 N N . LEU A 1 72 ? -13.195 1.287 6.249 1.00 88.44 72 LEU A N 1
ATOM 508 C CA . LEU A 1 72 ? -14.578 1.597 6.624 1.00 88.44 72 LEU A CA 1
ATOM 509 C C . LEU A 1 72 ? -15.158 0.549 7.586 1.00 88.44 72 LEU A C 1
ATOM 511 O O . LEU A 1 72 ? -16.027 0.870 8.394 1.00 88.44 72 LEU A O 1
ATOM 515 N N . ILE A 1 73 ? -14.732 -0.708 7.452 1.00 89.69 73 ILE A N 1
ATOM 516 C CA . ILE A 1 73 ? -15.255 -1.839 8.229 1.00 89.69 73 ILE A CA 1
ATOM 517 C C . ILE A 1 73 ? -14.584 -1.932 9.608 1.00 89.69 73 ILE A C 1
ATOM 519 O O . ILE A 1 73 ? -15.224 -2.394 10.554 1.00 89.69 73 ILE A O 1
ATOM 523 N N . THR A 1 74 ? -13.318 -1.526 9.712 1.00 84.56 74 THR A N 1
ATOM 524 C CA . THR A 1 74 ? -12.467 -1.663 10.907 1.00 84.56 74 THR A CA 1
ATOM 525 C C . THR A 1 74 ? -12.064 -0.313 11.472 1.00 84.56 74 THR A C 1
ATOM 527 O O . THR A 1 74 ? -12.297 -0.095 12.679 1.00 84.56 74 THR A O 1
#

Foldseek 3Di:
DVVVVVVVVVCVVCVVLVVVQVVCCVVVVDRDCLSVVLVVQLVVQLVVCVVVVHDNVVSNVRSVVSSVVSVVVD

Sequence (74 aa):
MSMIVSAIGQGLLWAILGVALFLTFRILNFADMTVEGTFPLGAAVAVTSLTHHLTPTAAIGLAFLAGAVAGLIT

pLDDT: mean 90.92, std 5.59, range [60.78, 96.81]

Organism: NCBI:txid51664